Protein AF-A0A0H2UVL6-F1 (afdb_monomer)

Secondary structure (DSSP, 8-state):
----GGGSSSSHHHHHHHHHHHHHHHTT---EEEE--HHHHHHHHT-TTEEEEEEEEPPPPPSS-S-GGGGGT--TT-EEEEEEE----

Organism: Streptococcus pyogenes serotype M3 (strain ATCC BAA-595 / MGAS315) (NCBI:txid198466)

InterPro domains:
  IPR016181 Acyl-CoA N-acyltransferase [SSF55729] (1-87)

Radius of gyration: 15.48 Å; Cα contacts (8 Å, |Δi|>4): 102; chains: 1; bounding box: 32×38×37 Å

Structure (mmCIF, N/CA/C/O backbone):
data_AF-A0A0H2UVL6-F1
#
_entry.id   AF-A0A0H2UVL6-F1
#
loop_
_atom_site.group_PDB
_atom_site.id
_atom_site.type_symbol
_atom_site.label_atom_id
_atom_site.label_alt_id
_atom_site.label_comp_id
_atom_site.label_asym_id
_atom_site.label_entity_id
_atom_site.label_seq_id
_atom_site.pdbx_PDB_ins_code
_atom_site.Cartn_x
_atom_site.Cartn_y
_atom_site.Cartn_z
_atom_site.occupancy
_atom_site.B_iso_or_equiv
_atom_site.auth_seq_id
_atom_site.auth_comp_id
_atom_site.auth_asym_id
_atom_site.auth_atom_id
_atom_site.pdbx_PDB_model_num
ATOM 1 N N . MET A 1 1 ? 9.142 1.336 4.724 1.00 64.69 1 MET A N 1
ATOM 2 C CA . MET A 1 1 ? 9.297 0.289 5.755 1.00 64.69 1 MET A CA 1
ATOM 3 C C . MET A 1 1 ? 10.512 -0.537 5.396 1.00 64.69 1 MET A C 1
ATOM 5 O O . MET A 1 1 ? 10.564 -1.047 4.282 1.00 64.69 1 MET A O 1
ATOM 9 N N . VAL A 1 2 ? 11.474 -0.619 6.308 1.00 71.94 2 VAL A N 1
ATOM 10 C CA . VAL A 1 2 ? 12.653 -1.477 6.185 1.00 71.94 2 VAL A CA 1
ATOM 11 C C . VAL A 1 2 ? 12.456 -2.618 7.174 1.00 71.94 2 VAL A C 1
ATOM 13 O O . VAL A 1 2 ? 12.108 -2.375 8.324 1.00 71.94 2 VAL A O 1
ATOM 16 N N . ILE A 1 3 ? 12.598 -3.850 6.703 1.00 73.19 3 ILE A N 1
ATOM 17 C CA . ILE A 1 3 ? 12.577 -5.052 7.538 1.00 73.19 3 ILE A CA 1
ATOM 18 C C . ILE A 1 3 ? 13.910 -5.736 7.301 1.00 73.19 3 ILE A C 1
ATOM 20 O O . ILE A 1 3 ? 14.305 -5.871 6.137 1.00 73.19 3 ILE A O 1
ATOM 24 N N . LEU A 1 4 ? 14.573 -6.158 8.379 1.00 76.69 4 LEU A N 1
ATOM 25 C CA . LEU A 1 4 ? 15.790 -6.957 8.270 1.00 76.69 4 LEU A CA 1
ATOM 26 C C . LEU A 1 4 ? 15.513 -8.199 7.405 1.00 76.69 4 LEU A C 1
ATOM 28 O O . LEU A 1 4 ? 14.442 -8.796 7.559 1.00 76.69 4 LEU A O 1
ATOM 32 N N . PRO A 1 5 ? 16.433 -8.579 6.501 1.00 68.62 5 PRO A N 1
ATOM 33 C CA . PRO A 1 5 ? 16.254 -9.708 5.587 1.00 68.62 5 PRO A CA 1
ATOM 34 C C . PRO A 1 5 ? 15.767 -10.987 6.272 1.00 68.62 5 PRO A C 1
ATOM 36 O O . PRO A 1 5 ? 14.869 -11.643 5.757 1.00 68.62 5 PRO A O 1
ATOM 39 N N . ASP A 1 6 ? 16.248 -11.262 7.483 1.00 75.62 6 ASP A N 1
ATOM 40 C CA . ASP A 1 6 ? 15.905 -12.466 8.252 1.00 75.62 6 ASP A CA 1
ATOM 41 C C . ASP A 1 6 ? 14.416 -12.557 8.629 1.00 75.62 6 ASP A C 1
ATOM 43 O O . ASP A 1 6 ? 13.872 -13.643 8.818 1.00 75.62 6 ASP A O 1
ATOM 47 N N . TYR A 1 7 ? 13.713 -11.421 8.683 1.00 70.31 7 TYR A N 1
ATOM 48 C CA . TYR 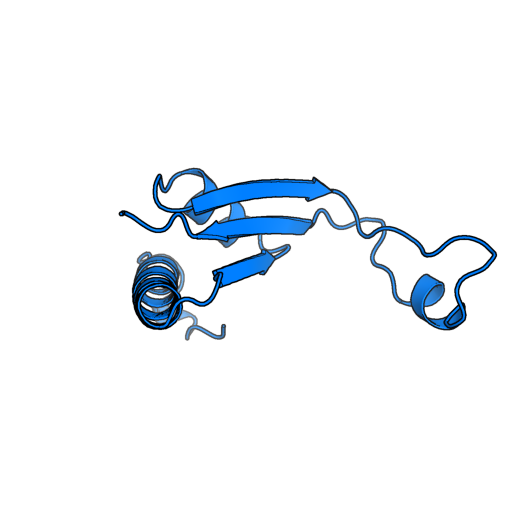A 1 7 ? 12.271 -11.367 8.952 1.00 70.31 7 TYR A CA 1
ATOM 49 C C . TYR A 1 7 ? 11.431 -11.179 7.676 1.00 70.31 7 TYR A C 1
ATOM 51 O O . TYR A 1 7 ? 10.200 -11.039 7.742 1.00 70.31 7 TYR A O 1
ATOM 59 N N . GLN A 1 8 ? 12.061 -11.175 6.496 1.00 67.56 8 GLN A N 1
ATOM 60 C CA . GLN A 1 8 ? 11.374 -11.106 5.209 1.00 67.56 8 GLN A CA 1
ATOM 61 C C . GLN A 1 8 ? 10.856 -12.498 4.827 1.00 67.56 8 GLN A C 1
ATOM 63 O O . GLN A 1 8 ? 11.600 -13.367 4.399 1.00 67.56 8 GLN A O 1
ATOM 68 N N . GLY A 1 9 ? 9.546 -12.711 4.978 1.00 66.44 9 GLY A N 1
ATOM 69 C CA . GLY A 1 9 ? 8.880 -13.975 4.622 1.00 66.44 9 GLY A CA 1
ATOM 70 C C . GLY A 1 9 ? 7.992 -14.542 5.728 1.00 66.44 9 GLY A C 1
ATOM 71 O O . GLY A 1 9 ? 6.994 -15.189 5.436 1.00 66.44 9 GLY A O 1
ATOM 72 N N . VAL A 1 10 ? 8.252 -14.180 6.988 1.00 70.94 10 VAL A N 1
ATOM 73 C CA . VAL A 1 10 ? 7.468 -14.616 8.167 1.00 70.94 10 VAL A CA 1
ATOM 74 C C . VAL A 1 10 ? 6.176 -13.790 8.352 1.00 70.94 10 VAL A C 1
ATOM 76 O O . VAL A 1 10 ? 5.427 -13.940 9.312 1.00 70.94 10 VAL A O 1
ATOM 79 N N . GLY A 1 11 ? 5.889 -12.857 7.438 1.00 71.44 11 GLY A N 1
ATOM 80 C CA . GLY A 1 11 ? 4.695 -12.004 7.495 1.00 71.44 11 GLY A CA 1
ATOM 81 C C . GLY A 1 11 ? 4.748 -10.881 8.543 1.00 71.44 11 GLY A C 1
ATOM 82 O O . GLY A 1 11 ? 3.782 -10.119 8.663 1.00 71.44 11 GLY A O 1
ATOM 83 N N . LEU A 1 12 ? 5.876 -10.715 9.247 1.00 79.62 12 LEU A N 1
ATOM 84 C CA . LEU A 1 12 ? 6.071 -9.694 10.285 1.00 79.62 12 LEU A CA 1
ATOM 85 C C . LEU A 1 12 ? 5.765 -8.281 9.766 1.00 79.62 12 LEU A C 1
ATOM 87 O O . LEU A 1 12 ? 5.067 -7.509 10.417 1.00 79.62 12 LEU A O 1
ATOM 91 N N . GLY A 1 13 ? 6.183 -7.986 8.533 1.00 80.62 13 GLY A N 1
ATOM 92 C CA . GLY A 1 13 ? 5.923 -6.702 7.886 1.00 80.62 13 GLY A CA 1
ATOM 93 C C . GLY A 1 13 ? 4.451 -6.340 7.774 1.00 80.62 13 GLY A C 1
ATOM 94 O O . GLY A 1 13 ? 4.062 -5.216 8.066 1.00 80.62 13 GLY A O 1
ATOM 95 N N . THR A 1 14 ? 3.610 -7.296 7.385 1.00 83.31 14 THR A N 1
ATOM 96 C CA . THR A 1 14 ? 2.167 -7.043 7.264 1.00 83.31 14 THR A CA 1
ATOM 97 C C . THR A 1 14 ? 1.481 -6.869 8.614 1.00 83.31 14 THR A C 1
ATOM 99 O O . THR A 1 14 ? 0.546 -6.078 8.712 1.00 83.31 14 THR A O 1
ATOM 102 N N . ARG A 1 15 ? 1.961 -7.557 9.660 1.00 85.75 15 ARG A N 1
ATOM 103 C CA . ARG A 1 15 ? 1.457 -7.391 11.031 1.00 85.75 15 ARG A CA 1
ATOM 104 C C . ARG A 1 15 ? 1.846 -6.031 11.599 1.00 85.75 15 ARG A C 1
ATOM 106 O O . ARG A 1 15 ? 0.985 -5.331 12.112 1.00 85.75 15 ARG A O 1
ATOM 113 N N . PHE A 1 16 ? 3.101 -5.629 11.413 1.00 88.12 16 PHE A N 1
ATOM 114 C CA . PHE A 1 16 ? 3.576 -4.308 11.811 1.00 88.12 16 PHE A CA 1
ATOM 115 C C . PHE A 1 16 ? 2.791 -3.188 11.115 1.00 88.12 16 PHE A C 1
ATOM 117 O O . PHE A 1 16 ? 2.282 -2.288 11.776 1.00 88.12 16 PHE A O 1
ATOM 124 N N . LEU A 1 17 ? 2.612 -3.281 9.791 1.00 89.00 17 LEU A N 1
ATOM 125 C CA . LEU A 1 17 ? 1.817 -2.310 9.032 1.00 89.00 17 LEU A CA 1
ATOM 126 C C . LEU A 1 17 ? 0.373 -2.227 9.523 1.00 89.00 17 LEU A C 1
ATOM 128 O O . LEU A 1 17 ? -0.179 -1.134 9.565 1.00 89.00 17 LEU A O 1
ATOM 132 N N . LYS A 1 18 ? -0.229 -3.362 9.897 1.00 89.69 18 LYS A N 1
ATOM 133 C CA . LYS A 1 18 ? -1.566 -3.390 10.489 1.00 89.69 18 LYS A CA 1
ATOM 134 C C . LYS A 1 18 ? -1.589 -2.622 11.814 1.00 89.69 18 LYS A C 1
ATOM 136 O O . LYS A 1 18 ? -2.405 -1.724 11.945 1.00 89.69 18 LYS A O 1
ATOM 141 N N . SER A 1 19 ? -0.688 -2.924 12.749 1.00 90.94 19 SER A N 1
ATOM 142 C CA . SER A 1 19 ? -0.657 -2.256 14.059 1.00 90.94 19 SER A CA 1
ATOM 143 C C . SER A 1 19 ? -0.443 -0.747 13.940 1.00 90.94 19 SER A C 1
ATOM 145 O O . SER A 1 19 ? -1.126 0.030 14.597 1.00 90.94 19 SER A O 1
ATOM 147 N N . VAL A 1 20 ? 0.461 -0.316 13.056 1.00 91.12 20 VAL A N 1
ATOM 148 C CA . VAL A 1 20 ? 0.679 1.113 12.795 1.00 91.12 20 VAL A CA 1
ATOM 149 C C . VAL A 1 20 ? -0.571 1.751 12.184 1.00 91.12 20 VAL A C 1
ATOM 151 O O . VAL A 1 20 ? -0.990 2.818 12.625 1.00 91.12 20 VAL A O 1
ATOM 154 N N . ALA A 1 21 ? -1.200 1.095 11.207 1.00 91.31 21 ALA A N 1
ATOM 155 C CA . ALA A 1 21 ? -2.415 1.602 10.578 1.00 91.31 21 ALA A CA 1
ATOM 156 C C . ALA A 1 21 ? -3.596 1.696 11.556 1.00 91.31 21 ALA A C 1
ATOM 158 O O . ALA A 1 21 ? -4.353 2.660 11.488 1.00 91.31 21 ALA A O 1
ATOM 159 N N . GLU A 1 22 ? -3.728 0.749 12.487 1.00 92.06 22 GLU A N 1
ATOM 160 C CA . GLU A 1 22 ? -4.731 0.790 13.557 1.00 92.06 22 GLU A CA 1
ATOM 161 C C . GLU A 1 22 ? -4.530 2.012 14.459 1.00 92.06 22 GLU A C 1
ATOM 163 O O . GLU A 1 22 ? -5.490 2.735 14.703 1.00 92.06 22 GLU A O 1
ATOM 168 N N . ILE A 1 23 ? -3.293 2.308 14.876 1.00 92.94 23 ILE A N 1
ATOM 169 C CA . ILE A 1 23 ? -2.990 3.482 15.712 1.00 92.94 23 ILE A CA 1
ATOM 170 C C . ILE A 1 23 ? -3.416 4.781 15.014 1.00 92.94 23 ILE A C 1
ATOM 172 O O . ILE A 1 23 ? -4.147 5.581 15.599 1.00 92.94 23 ILE A O 1
ATOM 176 N N . TYR A 1 24 ? -3.013 4.978 13.755 1.00 92.44 24 TYR A N 1
ATOM 177 C CA . TYR A 1 24 ? -3.391 6.177 12.995 1.00 92.44 24 TYR A CA 1
ATOM 178 C C . TYR A 1 24 ? -4.897 6.241 12.723 1.00 92.44 24 TYR A C 1
ATOM 180 O O . TYR A 1 24 ? -5.499 7.308 12.837 1.00 92.44 24 TYR A O 1
ATOM 188 N N . SER A 1 25 ? -5.525 5.099 12.438 1.00 91.00 25 SER A N 1
ATOM 189 C CA . SER A 1 25 ? -6.971 5.018 12.235 1.00 91.00 25 SER A CA 1
ATOM 190 C C . SER A 1 25 ? -7.755 5.367 13.503 1.00 91.00 25 SER A C 1
ATOM 192 O O . SER A 1 25 ? -8.795 6.020 13.405 1.00 91.00 25 SER A O 1
ATOM 194 N N . CYS A 1 26 ? -7.278 4.965 14.685 1.00 89.88 26 CYS A N 1
ATOM 195 C CA . CYS A 1 26 ? -7.875 5.329 15.975 1.00 89.88 26 CYS A CA 1
ATOM 196 C C . CYS A 1 26 ? -7.762 6.832 16.258 1.00 89.88 26 CYS A C 1
ATOM 198 O O . CYS A 1 26 ? -8.662 7.415 16.853 1.00 89.88 26 CYS A O 1
ATOM 200 N N . GLN A 1 27 ? -6.696 7.472 15.780 1.00 92.38 27 GLN A N 1
ATOM 201 C CA . GLN A 1 27 ? -6.516 8.925 15.847 1.00 92.38 27 GLN A CA 1
ATOM 202 C C . GLN A 1 27 ? -7.358 9.689 14.807 1.00 92.38 27 GLN A C 1
ATOM 204 O O . GLN A 1 27 ? -7.320 10.914 14.767 1.00 92.38 27 GLN A O 1
ATOM 209 N N . GLY A 1 28 ? -8.126 8.983 13.969 1.00 91.56 28 GLY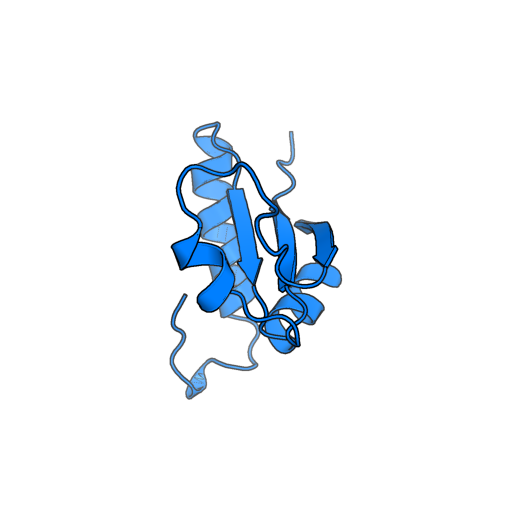 A N 1
ATOM 210 C CA . GLY A 1 28 ? -8.983 9.578 12.945 1.00 91.56 28 GLY A CA 1
ATOM 211 C C . GLY A 1 28 ? -8.288 9.846 11.609 1.00 91.56 28 GLY A C 1
ATOM 212 O O . GLY A 1 28 ? -8.899 10.454 10.735 1.00 91.56 28 GLY A O 1
ATOM 213 N N . PHE A 1 29 ? -7.050 9.381 11.422 1.00 92.31 29 PHE A N 1
ATOM 214 C CA . PHE A 1 29 ? -6.321 9.541 10.166 1.00 92.31 29 PHE A CA 1
ATOM 215 C C . PHE A 1 29 ? -6.508 8.342 9.235 1.00 92.31 29 PHE A C 1
ATOM 217 O O . PHE A 1 29 ? -6.418 7.182 9.642 1.00 92.31 29 PHE A O 1
ATOM 224 N N . ASP A 1 30 ? -6.677 8.629 7.947 1.00 90.69 30 ASP A N 1
ATOM 225 C CA . ASP A 1 30 ? -6.628 7.609 6.906 1.00 90.69 30 ASP A CA 1
ATOM 226 C C . ASP A 1 30 ? -5.197 7.101 6.710 1.00 90.69 30 ASP A C 1
ATOM 228 O O . ASP A 1 30 ? -4.255 7.878 6.533 1.00 90.69 30 ASP A O 1
ATOM 232 N N . PHE A 1 31 ? -5.034 5.779 6.650 1.00 92.62 31 PHE A N 1
ATOM 233 C CA . PHE A 1 31 ? -3.734 5.159 6.418 1.00 92.62 31 PHE A CA 1
ATOM 234 C C . PHE A 1 31 ? -3.658 4.520 5.029 1.00 92.62 31 PHE A C 1
ATOM 236 O O . PHE A 1 31 ? -4.415 3.601 4.696 1.00 92.62 31 PHE A O 1
ATOM 243 N N . ARG A 1 32 ? -2.713 4.987 4.204 1.00 93.19 32 ARG A N 1
ATOM 244 C CA . ARG A 1 32 ? -2.510 4.514 2.828 1.00 93.19 32 ARG A CA 1
ATOM 245 C C . ARG A 1 32 ? -1.090 4.012 2.613 1.00 93.19 32 ARG A C 1
ATOM 247 O O . ARG A 1 32 ? -0.120 4.692 2.924 1.00 93.19 32 ARG A O 1
ATOM 254 N N . ILE A 1 33 ? -0.983 2.856 1.967 1.00 92.81 33 ILE A N 1
ATOM 255 C CA . ILE A 1 33 ? 0.282 2.296 1.495 1.00 92.81 33 ILE A CA 1
ATOM 256 C C . ILE A 1 33 ? 0.334 2.416 -0.022 1.00 92.81 33 ILE A C 1
ATOM 258 O O . ILE A 1 33 ? -0.605 2.031 -0.718 1.00 92.81 33 ILE A O 1
ATOM 262 N N . VAL A 1 34 ? 1.453 2.914 -0.541 1.00 91.62 34 VAL A N 1
ATOM 263 C CA . VAL A 1 34 ? 1.763 2.919 -1.974 1.00 91.62 34 VAL A CA 1
ATOM 264 C C . VAL A 1 34 ? 3.057 2.142 -2.169 1.00 91.62 34 VAL A C 1
ATOM 266 O O . VAL A 1 34 ? 4.085 2.484 -1.587 1.00 91.62 34 VAL A O 1
ATOM 269 N N . THR A 1 35 ? 3.014 1.059 -2.942 1.00 90.50 35 THR A N 1
ATOM 270 C CA . THR A 1 35 ? 4.171 0.173 -3.112 1.00 90.50 35 THR A CA 1
ATOM 271 C C . THR A 1 35 ? 4.219 -0.464 -4.496 1.00 90.50 35 THR A C 1
ATOM 273 O O . THR A 1 35 ? 3.198 -0.724 -5.122 1.00 90.50 35 THR A O 1
ATOM 276 N N . SER A 1 36 ? 5.434 -0.742 -4.967 1.00 88.94 36 SER A N 1
ATOM 277 C CA . SER A 1 36 ? 5.700 -1.536 -6.179 1.00 88.94 36 SER A CA 1
ATOM 278 C C . SER A 1 36 ? 6.248 -2.933 -5.861 1.00 88.94 36 SER A C 1
ATOM 280 O O . SER A 1 36 ? 6.447 -3.747 -6.763 1.00 88.94 36 SER A O 1
ATOM 282 N N . ALA A 1 37 ? 6.487 -3.240 -4.580 1.00 88.69 37 ALA A N 1
ATOM 283 C CA . ALA A 1 37 ? 7.035 -4.522 -4.157 1.00 88.69 37 ALA A CA 1
ATOM 284 C C . ALA A 1 37 ? 5.971 -5.623 -4.269 1.00 88.69 37 ALA A C 1
ATOM 286 O O . ALA A 1 37 ? 5.059 -5.696 -3.447 1.00 88.69 37 ALA A O 1
ATOM 287 N N . LYS A 1 38 ? 6.106 -6.505 -5.268 1.00 88.25 38 LYS A N 1
ATOM 288 C CA . LYS A 1 38 ? 5.125 -7.561 -5.589 1.00 88.25 38 LYS A CA 1
ATOM 289 C C . LYS A 1 38 ? 4.753 -8.437 -4.388 1.00 88.25 38 LYS A C 1
ATOM 291 O O . LYS A 1 38 ? 3.575 -8.726 -4.200 1.00 88.25 38 LYS A O 1
ATOM 296 N N . ASN A 1 39 ? 5.730 -8.794 -3.552 1.00 86.81 39 ASN A N 1
ATOM 297 C CA . ASN A 1 39 ? 5.503 -9.605 -2.351 1.00 86.81 39 ASN A CA 1
ATOM 298 C C . ASN A 1 39 ? 4.545 -8.906 -1.378 1.00 86.81 39 ASN A C 1
ATOM 300 O O . ASN A 1 39 ? 3.597 -9.518 -0.891 1.00 86.81 39 ASN A O 1
ATOM 304 N N . LEU A 1 40 ? 4.748 -7.604 -1.154 1.00 87.19 40 LEU A N 1
ATOM 305 C CA . LEU A 1 40 ? 3.885 -6.809 -0.287 1.00 87.19 40 LEU A CA 1
ATOM 306 C C . LEU A 1 40 ? 2.505 -6.591 -0.916 1.00 87.19 40 LEU A C 1
ATOM 308 O O . LEU A 1 40 ? 1.508 -6.704 -0.217 1.00 87.19 40 LEU A O 1
ATOM 312 N N . ILE A 1 41 ? 2.432 -6.346 -2.229 1.00 91.31 41 ILE A N 1
ATOM 313 C CA . ILE A 1 41 ? 1.156 -6.214 -2.952 1.00 91.31 41 ILE A CA 1
ATOM 314 C C . ILE A 1 41 ? 0.317 -7.481 -2.779 1.00 91.31 41 ILE A C 1
ATOM 316 O O . ILE A 1 41 ? -0.844 -7.397 -2.394 1.00 91.31 41 ILE A O 1
ATOM 320 N N . ASN A 1 42 ? 0.908 -8.654 -3.013 1.00 90.44 42 ASN A N 1
ATOM 321 C CA . ASN A 1 42 ? 0.213 -9.929 -2.867 1.00 90.44 42 ASN A CA 1
ATOM 322 C C . ASN A 1 42 ? -0.224 -10.174 -1.412 1.00 90.44 42 ASN A C 1
ATOM 324 O O . ASN A 1 42 ? -1.349 -10.602 -1.172 1.00 90.44 42 ASN A O 1
ATOM 328 N N . ALA A 1 43 ? 0.631 -9.858 -0.435 1.00 89.56 43 ALA A N 1
ATOM 329 C CA . ALA A 1 43 ? 0.307 -10.035 0.978 1.00 89.56 43 ALA A CA 1
ATOM 330 C C . ALA A 1 43 ? -0.818 -9.096 1.460 1.00 89.56 43 ALA A C 1
ATOM 332 O O . ALA A 1 43 ? -1.693 -9.528 2.206 1.00 89.56 43 ALA A O 1
ATOM 333 N N . LEU A 1 44 ? -0.830 -7.836 1.008 1.00 90.81 44 LEU A N 1
ATOM 334 C CA . LEU A 1 44 ? -1.895 -6.876 1.319 1.00 90.81 44 LEU A CA 1
ATOM 335 C C . LEU A 1 44 ? -3.204 -7.242 0.614 1.00 90.81 44 LEU A C 1
ATOM 337 O O . LEU A 1 44 ? -4.255 -7.190 1.237 1.00 90.81 44 LEU A O 1
ATOM 341 N N . ASN A 1 45 ? -3.146 -7.677 -0.647 1.00 91.69 45 ASN A N 1
ATOM 342 C CA . ASN A 1 45 ? -4.338 -8.039 -1.418 1.00 91.69 45 ASN A CA 1
ATOM 343 C C . ASN A 1 45 ? -5.079 -9.264 -0.857 1.00 91.69 45 ASN A C 1
ATOM 345 O O . ASN A 1 45 ? -6.288 -9.378 -1.012 1.00 91.69 45 ASN A O 1
ATOM 349 N N . ARG A 1 46 ? -4.363 -10.182 -0.196 1.00 90.50 46 ARG A N 1
ATOM 350 C CA . ARG A 1 46 ? -4.961 -11.342 0.489 1.00 90.50 46 ARG A CA 1
ATOM 351 C C . ARG A 1 46 ? -5.585 -10.989 1.842 1.00 90.50 46 ARG A C 1
ATOM 353 O O . ARG A 1 46 ? -6.293 -11.810 2.414 1.00 90.50 46 ARG A O 1
ATOM 360 N N . ASN A 1 47 ? -5.288 -9.813 2.390 1.00 89.06 47 ASN A N 1
ATOM 361 C CA . ASN A 1 47 ? -5.693 -9.425 3.733 1.00 89.06 47 ASN A CA 1
ATOM 362 C C . ASN A 1 47 ? -6.926 -8.514 3.677 1.00 89.06 47 ASN A C 1
ATOM 364 O O . ASN A 1 47 ? -6.873 -7.415 3.136 1.00 89.06 47 ASN A O 1
ATOM 368 N N . THR A 1 48 ? -8.017 -8.941 4.310 1.00 88.88 48 THR A N 1
ATOM 369 C CA . THR A 1 48 ? -9.304 -8.227 4.310 1.00 88.88 48 THR A CA 1
ATOM 370 C C . T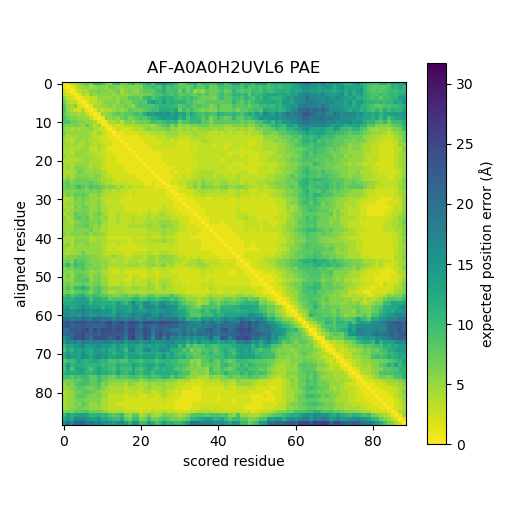HR A 1 48 ? -9.274 -6.873 5.017 1.00 88.88 48 THR A C 1
ATOM 372 O O . THR A 1 48 ? -10.183 -6.077 4.818 1.00 88.88 48 THR A O 1
ATOM 375 N N . ASN A 1 49 ? -8.238 -6.571 5.808 1.00 91.06 49 ASN A N 1
ATOM 376 C CA . ASN A 1 49 ? -8.078 -5.254 6.435 1.00 91.06 49 ASN A CA 1
ATOM 377 C C . ASN A 1 49 ? -7.561 -4.181 5.454 1.00 91.06 49 ASN A C 1
ATOM 379 O O . ASN A 1 49 ? -7.494 -3.007 5.811 1.00 91.06 49 ASN A O 1
ATOM 383 N N . TRP A 1 50 ? -7.181 -4.562 4.230 1.00 93.25 50 TRP A N 1
ATOM 384 C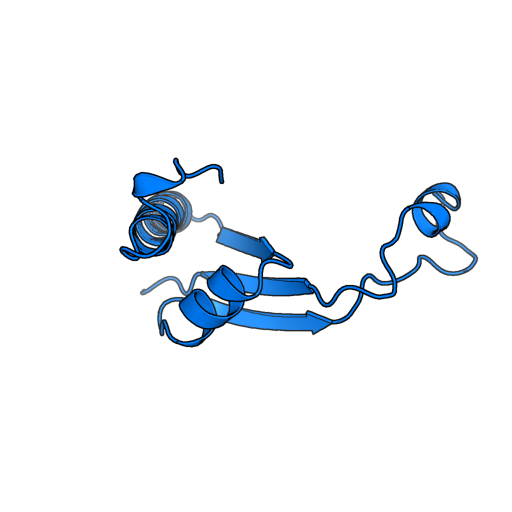 CA . TRP A 1 50 ? -6.646 -3.654 3.219 1.00 93.25 50 TRP A CA 1
ATOM 385 C C . TRP A 1 50 ? -7.515 -3.668 1.967 1.00 93.25 50 TRP A C 1
ATOM 387 O O . TRP A 1 50 ? -7.811 -4.715 1.400 1.00 93.25 50 TRP A O 1
ATOM 397 N N . LYS A 1 51 ? -7.884 -2.480 1.487 1.00 94.19 51 LYS A N 1
ATOM 398 C CA . LYS A 1 51 ? -8.625 -2.302 0.238 1.00 94.19 51 LYS A CA 1
ATOM 399 C C . LYS A 1 51 ? -7.689 -1.802 -0.850 1.00 94.19 51 LYS A C 1
ATOM 401 O O . LYS A 1 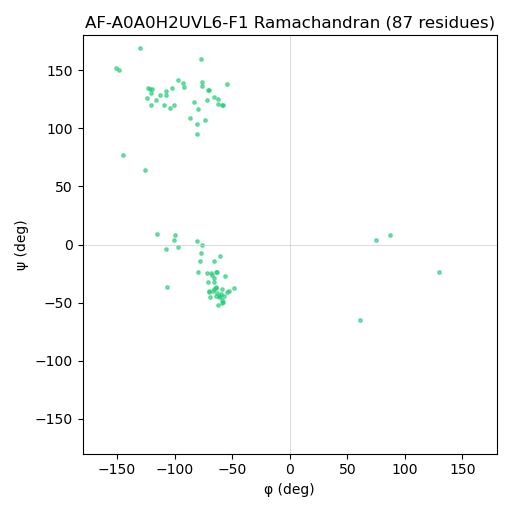51 ? -7.165 -0.692 -0.744 1.00 94.19 51 LYS A O 1
ATOM 406 N N . LEU A 1 52 ? -7.514 -2.586 -1.913 1.00 94.69 52 LEU A N 1
ATOM 407 C CA . LEU A 1 52 ? -6.832 -2.122 -3.119 1.00 94.69 52 LEU A CA 1
ATOM 408 C C . LEU A 1 52 ? -7.630 -0.958 -3.731 1.00 94.69 52 LEU A C 1
ATOM 410 O O . LEU A 1 52 ? -8.832 -1.073 -3.970 1.00 94.69 52 LEU A O 1
ATOM 414 N N . LYS A 1 53 ? -6.969 0.181 -3.942 1.00 94.44 53 LYS A N 1
ATOM 415 C CA . LYS A 1 53 ? -7.557 1.398 -4.520 1.00 94.44 53 LYS A CA 1
ATOM 416 C C . LYS A 1 53 ? -7.108 1.645 -5.950 1.00 94.44 53 LYS A C 1
ATOM 418 O O . LYS A 1 53 ? -7.909 2.105 -6.750 1.00 94.44 53 LYS A O 1
ATOM 423 N N . SER A 1 54 ? -5.854 1.344 -6.264 1.00 92.06 54 SER A N 1
ATOM 424 C CA . SER A 1 54 ? -5.326 1.447 -7.622 1.00 92.06 54 SER A CA 1
ATOM 425 C C . SER A 1 54 ? -4.208 0.440 -7.842 1.00 92.06 54 SER A C 1
ATOM 427 O O . SER A 1 54 ? -3.517 0.049 -6.896 1.00 92.06 54 SER A O 1
ATOM 429 N N . TYR A 1 55 ?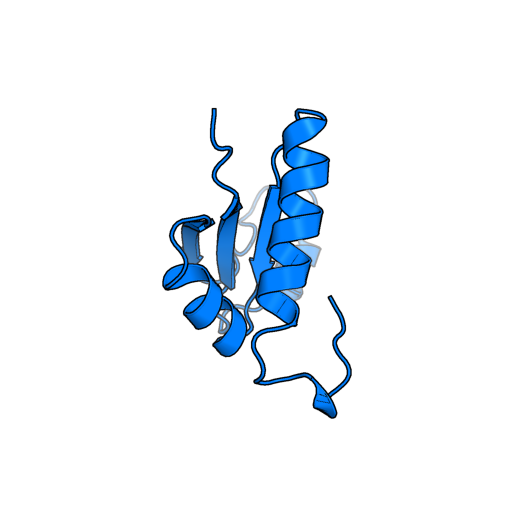 -4.035 0.017 -9.091 1.00 91.88 55 TYR A N 1
ATOM 430 C CA . TYR A 1 55 ? -2.925 -0.829 -9.509 1.00 91.88 55 TYR A CA 1
ATOM 431 C C . TYR A 1 55 ? -2.490 -0.453 -10.924 1.00 91.88 55 TYR A C 1
ATOM 433 O O . TYR A 1 55 ? -2.791 -1.140 -11.898 1.00 91.88 55 TYR A O 1
ATOM 441 N N . ASP A 1 56 ? -1.760 0.654 -11.014 1.00 87.81 56 ASP A N 1
ATOM 442 C CA . ASP A 1 56 ? -1.420 1.305 -12.276 1.00 87.81 56 ASP A CA 1
ATOM 443 C C . ASP A 1 56 ? 0.072 1.597 -12.391 1.00 87.81 56 ASP A C 1
ATOM 445 O O . ASP A 1 56 ? 0.855 1.452 -11.449 1.00 87.81 56 ASP A O 1
ATOM 449 N N . LYS A 1 57 ? 0.494 1.980 -13.593 1.00 83.19 57 LYS A N 1
ATOM 450 C CA . LYS A 1 57 ? 1.843 2.500 -13.830 1.00 83.19 57 LYS A CA 1
ATOM 451 C C . LYS A 1 57 ? 1.923 3.952 -13.354 1.00 83.19 57 LYS A C 1
ATOM 453 O O . LYS A 1 57 ? 0.907 4.627 -13.219 1.00 83.19 57 LYS A O 1
ATOM 458 N N . GLY A 1 58 ? 3.135 4.444 -13.099 1.00 73.12 58 GLY A N 1
ATOM 459 C CA . GLY A 1 58 ? 3.323 5.846 -12.723 1.00 73.12 58 GLY A CA 1
ATOM 460 C C . GLY A 1 58 ? 2.768 6.792 -1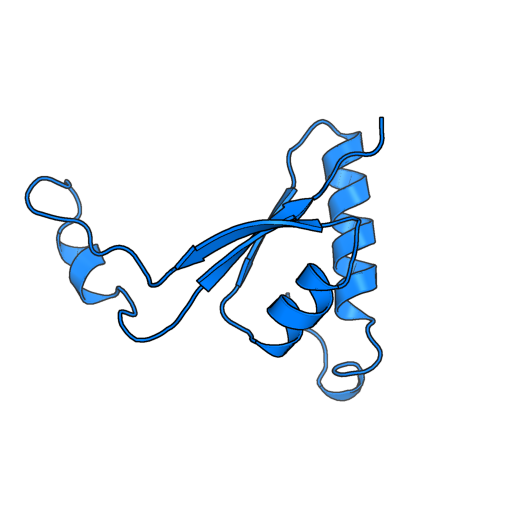3.795 1.00 73.12 58 GLY A C 1
ATOM 461 O O . GLY A 1 58 ? 3.230 6.762 -14.937 1.00 73.12 58 GLY A O 1
ATOM 462 N N . ASN A 1 59 ? 1.797 7.629 -13.423 1.00 70.88 59 ASN A N 1
ATOM 463 C CA . ASN A 1 59 ? 1.223 8.629 -14.321 1.00 70.88 59 ASN A CA 1
ATOM 464 C C . ASN A 1 59 ? 2.274 9.680 -14.671 1.00 70.88 59 ASN A C 1
ATOM 466 O O . ASN A 1 59 ? 2.895 10.271 -13.788 1.00 70.88 59 ASN A O 1
ATOM 470 N N . THR A 1 60 ? 2.471 9.910 -15.967 1.00 70.00 60 THR A N 1
ATOM 471 C CA . THR A 1 60 ? 3.371 10.963 -16.442 1.00 70.00 60 THR A CA 1
ATOM 472 C C . THR A 1 60 ? 2.600 12.285 -16.435 1.00 70.00 60 THR A C 1
ATOM 474 O O . THR A 1 60 ? 1.561 12.354 -17.090 1.00 70.00 60 THR A O 1
ATOM 477 N N . PRO A 1 61 ? 3.064 13.330 -15.728 1.00 67.31 61 PRO A N 1
ATOM 478 C CA . PRO A 1 61 ? 2.434 14.644 -15.784 1.00 67.31 61 PRO A CA 1
ATOM 479 C C . PRO A 1 61 ? 2.441 15.174 -17.226 1.00 67.31 61 PRO A C 1
ATOM 481 O O . PRO A 1 61 ? 3.506 15.317 -17.828 1.00 67.31 61 PRO A O 1
ATOM 484 N N . THR A 1 62 ? 1.268 15.446 -17.795 1.00 67.94 62 THR A N 1
ATOM 485 C CA . THR A 1 62 ? 1.115 15.971 -19.161 1.00 67.94 62 THR A CA 1
ATOM 486 C C . THR A 1 62 ? 1.069 17.499 -19.186 1.00 67.94 62 THR A C 1
ATOM 488 O O . THR A 1 62 ? 0.357 18.112 -18.395 1.00 67.94 62 THR A O 1
ATOM 491 N N . GLY A 1 63 ? 1.801 18.095 -20.138 1.00 59.16 63 GLY A N 1
ATOM 492 C CA . GLY A 1 63 ? 1.609 19.429 -20.740 1.0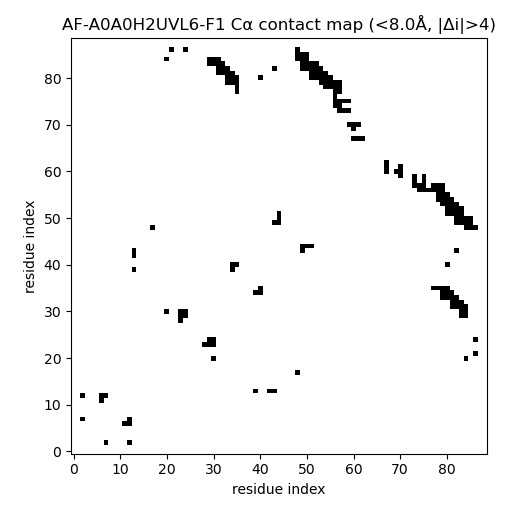0 59.16 63 GLY A CA 1
ATOM 493 C C . GLY A 1 63 ? 1.681 20.668 -19.840 1.00 59.16 63 GLY A C 1
ATOM 494 O O . GLY A 1 63 ? 2.582 21.492 -20.007 1.00 59.16 63 GLY A O 1
ATOM 495 N N . ASN A 1 64 ? 0.743 20.789 -18.899 1.00 66.25 64 ASN A N 1
ATOM 496 C CA . ASN A 1 64 ? 0.417 22.025 -18.180 1.00 66.25 64 ASN A CA 1
ATOM 497 C C . ASN A 1 64 ? 0.714 21.968 -16.673 1.00 66.25 64 ASN A C 1
ATOM 499 O O . ASN A 1 64 ? 0.324 22.874 -15.943 1.00 66.25 64 ASN A O 1
ATOM 503 N N . SER A 1 65 ? 1.395 20.927 -16.176 1.00 64.94 65 SER A N 1
ATOM 504 C CA . SER A 1 65 ? 1.822 20.919 -14.773 1.00 64.94 65 SER A CA 1
ATOM 505 C C . SER A 1 65 ? 3.028 21.840 -14.569 1.00 64.94 65 SER A C 1
ATOM 507 O O . SER A 1 65 ? 3.962 21.867 -15.376 1.00 64.94 65 SER A O 1
ATOM 509 N N . SER A 1 66 ? 3.031 22.574 -13.456 1.00 64.56 66 SER A N 1
ATOM 510 C CA . SER A 1 66 ? 4.110 23.484 -13.044 1.00 64.56 66 SER A CA 1
ATOM 511 C C . SER A 1 66 ? 5.460 22.784 -12.826 1.00 64.56 66 SER A C 1
ATOM 513 O O . SER A 1 66 ? 6.485 23.447 -12.709 1.00 64.56 66 SER A O 1
ATOM 515 N N . ILE A 1 67 ? 5.490 21.444 -12.821 1.00 72.19 67 ILE A N 1
ATOM 516 C CA . ILE A 1 67 ? 6.673 20.627 -12.526 1.00 72.19 67 ILE A CA 1
ATOM 517 C C . ILE A 1 67 ? 6.928 19.629 -13.669 1.00 72.19 67 ILE A C 1
ATOM 519 O O . ILE A 1 67 ? 6.889 18.408 -13.494 1.00 72.19 67 ILE A O 1
ATOM 523 N N . LYS A 1 68 ? 7.230 20.142 -14.869 1.00 72.62 68 LYS A N 1
ATOM 524 C CA . LYS A 1 68 ? 7.588 19.326 -16.053 1.00 72.62 68 LYS A CA 1
ATOM 525 C C . LYS A 1 68 ? 8.780 18.388 -15.813 1.00 72.62 68 LYS A C 1
ATOM 527 O O . LYS A 1 68 ? 8.873 17.334 -16.437 1.00 72.62 68 LYS A O 1
ATOM 532 N N . GLN A 1 69 ? 9.684 18.730 -14.896 1.00 77.38 69 GLN A N 1
ATOM 533 C CA . GLN A 1 69 ? 10.870 17.920 -14.594 1.00 77.38 69 GLN A CA 1
ATOM 534 C C . GLN A 1 69 ? 10.528 16.577 -13.922 1.00 77.38 69 GLN A C 1
ATOM 536 O O . GLN A 1 69 ? 11.242 15.596 -14.125 1.00 77.38 69 GLN A O 1
ATOM 541 N N . LEU A 1 70 ? 9.391 16.486 -13.221 1.00 74.31 70 LEU A N 1
ATOM 542 C CA . LEU A 1 70 ? 8.916 15.255 -12.575 1.00 74.31 70 LEU A CA 1
ATOM 543 C C . LEU A 1 70 ? 8.501 14.173 -13.589 1.00 74.31 70 LEU A C 1
ATOM 545 O O . LEU A 1 70 ? 8.575 12.978 -13.305 1.00 74.31 70 LEU A O 1
ATOM 549 N N . ALA A 1 71 ? 8.128 14.576 -14.808 1.00 75.00 71 ALA A N 1
ATOM 550 C CA . ALA A 1 71 ? 7.817 13.649 -15.895 1.00 75.00 71 ALA A CA 1
ATOM 551 C C . ALA A 1 71 ? 9.033 12.817 -16.340 1.00 75.00 71 ALA A C 1
ATOM 553 O O . ALA A 1 71 ? 8.873 11.719 -16.875 1.00 75.00 71 ALA A O 1
ATOM 554 N N . LYS A 1 72 ? 10.254 13.316 -16.103 1.00 76.12 72 LYS A N 1
ATOM 555 C CA . LYS A 1 72 ? 11.499 12.612 -16.443 1.00 76.12 72 LYS A CA 1
ATOM 556 C C . LYS A 1 72 ? 11.874 11.538 -15.420 1.00 76.12 72 LYS A C 1
ATOM 558 O O . LYS A 1 72 ? 12.583 10.602 -15.766 1.00 76.12 72 LYS A O 1
ATOM 563 N N . THR A 1 73 ? 11.395 11.644 -14.180 1.00 77.25 73 THR A N 1
ATOM 564 C CA . THR A 1 73 ? 11.710 10.695 -13.096 1.00 77.25 73 THR A CA 1
ATOM 565 C C . THR A 1 73 ? 10.635 9.622 -12.916 1.00 77.25 73 THR A C 1
ATOM 567 O O . THR A 1 73 ? 10.769 8.719 -12.087 1.00 77.25 73 THR A O 1
ATOM 570 N N . THR A 1 74 ? 9.556 9.684 -13.703 1.00 77.31 74 THR A N 1
ATOM 571 C CA . THR A 1 74 ? 8.444 8.745 -13.591 1.00 77.31 74 THR A CA 1
ATOM 572 C C . THR A 1 74 ? 8.837 7.365 -14.119 1.00 77.31 74 THR A C 1
ATOM 574 O O . THR A 1 74 ? 9.223 7.198 -15.277 1.00 77.31 74 THR A O 1
ATOM 577 N N . ARG A 1 75 ? 8.687 6.329 -13.289 1.00 76.62 75 ARG A N 1
ATOM 578 C CA . ARG A 1 75 ? 8.950 4.942 -13.700 1.00 76.62 75 ARG A CA 1
ATOM 579 C C . ARG A 1 75 ? 7.762 4.370 -14.479 1.00 76.62 75 ARG A C 1
ATOM 581 O O . ARG A 1 75 ? 6.825 3.840 -13.889 1.00 76.62 75 ARG A O 1
ATOM 588 N N . LYS A 1 76 ? 7.829 4.443 -15.811 1.00 79.12 76 LYS A N 1
ATOM 589 C CA . LYS A 1 76 ? 6.749 4.021 -16.730 1.00 79.12 76 LYS A CA 1
ATOM 590 C C . LYS A 1 76 ? 6.548 2.501 -16.823 1.00 79.12 76 LYS A C 1
ATOM 592 O O . LYS A 1 76 ? 5.453 2.040 -17.127 1.00 79.12 76 LYS A O 1
ATOM 597 N N . ASN A 1 77 ? 7.580 1.713 -16.520 1.00 84.88 77 ASN A N 1
ATOM 598 C CA . ASN A 1 77 ? 7.552 0.250 -16.673 1.00 84.88 77 ASN A CA 1
ATOM 599 C C . ASN A 1 77 ? 7.283 -0.511 -15.365 1.00 84.88 77 ASN A C 1
ATOM 601 O O . ASN A 1 77 ? 7.363 -1.736 -15.337 1.00 84.88 77 ASN A O 1
ATOM 605 N N . VAL A 1 78 ? 6.948 0.194 -14.280 1.00 85.25 78 VAL A N 1
ATOM 606 C CA . VAL A 1 78 ? 6.715 -0.408 -12.962 1.00 85.25 78 VAL A CA 1
ATOM 607 C C . VAL A 1 78 ? 5.264 -0.188 -12.551 1.00 85.25 78 VAL A C 1
ATOM 609 O O . VAL A 1 78 ? 4.805 0.951 -12.494 1.00 85.25 78 VAL A O 1
ATOM 612 N N . LYS A 1 79 ? 4.548 -1.277 -12.249 1.00 89.31 79 LYS A N 1
ATOM 613 C CA . LYS A 1 79 ? 3.213 -1.202 -11.643 1.00 89.31 79 LYS A CA 1
ATOM 614 C C . LYS A 1 79 ? 3.331 -0.868 -10.158 1.00 89.31 79 LYS A C 1
ATOM 616 O O . LYS A 1 79 ? 4.167 -1.431 -9.449 1.00 89.31 79 LYS A O 1
ATOM 621 N N . ILE A 1 80 ? 2.480 0.034 -9.701 1.00 91.25 80 ILE A N 1
ATOM 622 C CA . ILE A 1 80 ? 2.417 0.538 -8.337 1.00 91.25 80 ILE A CA 1
ATOM 623 C C . ILE A 1 80 ? 0.996 0.284 -7.841 1.00 91.25 80 ILE A C 1
ATOM 625 O O . ILE A 1 80 ? 0.024 0.677 -8.480 1.00 91.25 80 ILE A O 1
ATOM 629 N N . ALA A 1 81 ? 0.879 -0.390 -6.703 1.00 93.50 81 ALA A N 1
ATOM 630 C CA . ALA A 1 81 ? -0.392 -0.586 -6.032 1.00 93.50 81 ALA A CA 1
ATOM 631 C C . ALA A 1 81 ? -0.572 0.451 -4.926 1.00 93.50 81 ALA A C 1
ATOM 633 O O . ALA A 1 81 ? 0.372 0.743 -4.182 1.00 93.50 81 ALA A O 1
ATOM 634 N N . SER A 1 82 ? -1.798 0.941 -4.775 1.00 93.81 82 SER A N 1
ATOM 635 C CA . SER A 1 82 ? -2.225 1.688 -3.600 1.00 93.81 82 SER A CA 1
ATOM 636 C C . SER A 1 82 ? -3.254 0.889 -2.811 1.00 93.81 82 SER A C 1
ATOM 638 O O . SER A 1 82 ? -4.258 0.448 -3.366 1.00 93.81 82 SER A O 1
ATOM 640 N N . PHE A 1 83 ? -3.019 0.742 -1.511 1.00 94.38 83 PHE A N 1
ATOM 641 C CA . PHE A 1 83 ? -3.930 0.105 -0.569 1.00 94.38 83 PHE A CA 1
ATOM 642 C C . PHE A 1 83 ? -4.338 1.102 0.511 1.00 94.38 83 PHE A C 1
ATOM 644 O O . PHE A 1 83 ? -3.488 1.789 1.077 1.00 94.38 83 PHE A O 1
ATOM 651 N N . LEU A 1 84 ? -5.633 1.166 0.803 1.00 94.69 84 LEU A N 1
ATOM 652 C CA . LEU A 1 84 ? -6.181 1.918 1.927 1.00 94.69 84 LEU A CA 1
ATOM 653 C C . LEU A 1 84 ? -6.513 0.948 3.063 1.00 94.69 84 LEU A C 1
ATOM 655 O O . LEU A 1 84 ? -7.099 -0.107 2.810 1.00 94.69 84 LEU A O 1
ATOM 659 N N . PHE A 1 85 ? -6.145 1.300 4.290 1.00 94.69 85 PHE A N 1
ATOM 660 C CA . PHE A 1 85 ? -6.534 0.535 5.468 1.00 94.69 85 PHE A CA 1
ATOM 661 C C . PHE A 1 85 ? -8.035 0.691 5.729 1.00 94.69 85 PHE A C 1
ATOM 663 O O . PHE A 1 85 ? -8.569 1.799 5.672 1.00 94.69 85 PHE A O 1
ATOM 670 N N . ILE A 1 86 ? -8.730 -0.419 5.974 1.00 91.31 86 ILE A N 1
ATOM 671 C CA . ILE A 1 86 ? -10.158 -0.404 6.287 1.00 91.31 86 ILE A CA 1
ATOM 672 C C . ILE A 1 86 ? -10.304 -0.208 7.791 1.00 91.31 86 ILE A C 1
ATOM 674 O O . ILE A 1 86 ? -10.038 -1.123 8.572 1.00 91.31 86 ILE A O 1
ATOM 678 N N . ARG A 1 87 ? -10.763 0.979 8.189 1.00 80.88 87 ARG A N 1
ATOM 679 C CA . ARG A 1 87 ? -11.185 1.239 9.562 1.00 80.88 87 ARG A CA 1
ATOM 680 C C . ARG A 1 87 ? -12.370 0.334 9.890 1.00 80.88 87 ARG A C 1
ATOM 682 O O . ARG A 1 87 ? -13.394 0.383 9.210 1.00 80.88 87 ARG A O 1
ATOM 689 N N . LYS A 1 88 ? -12.222 -0.503 10.913 1.00 69.50 88 LYS A N 1
ATOM 690 C CA . LYS A 1 88 ? -13.365 -1.188 11.516 1.00 69.50 88 LYS A CA 1
ATOM 691 C C . LYS A 1 88 ? -14.043 -0.180 12.438 1.00 69.50 88 LYS A C 1
ATOM 693 O O . LYS A 1 88 ? -13.385 0.348 13.333 1.00 69.50 88 LYS A O 1
ATOM 698 N N . ASN A 1 89 ? -15.287 0.158 12.109 1.00 59.16 89 ASN A N 1
ATOM 699 C CA . ASN A 1 89 ? -16.169 0.932 12.981 1.00 59.16 89 ASN A CA 1
ATOM 700 C C . ASN A 1 89 ? -16.593 0.093 14.182 1.00 59.16 89 ASN A C 1
ATOM 702 O O . ASN A 1 89 ? -16.712 -1.143 14.003 1.00 59.16 89 ASN A O 1
#

Solvent-accessible surface ar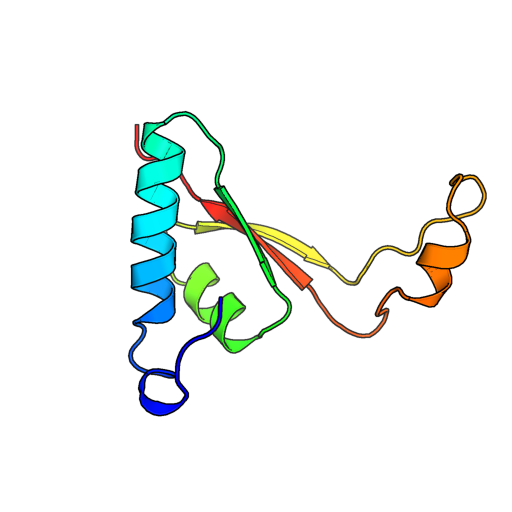ea (backbone atoms only — not comparable to full-atom values): 5531 Å² total; per-residue (Å²): 141,88,74,62,72,94,52,66,81,78,53,50,63,62,53,52,52,48,56,53,38,50,56,40,40,73,75,72,41,88,42,72,50,76,48,61,53,64,72,58,53,55,57,43,71,73,33,88,57,36,42,82,76,47,79,40,52,48,79,61,72,65,97,79,55,97,58,64,72,57,41,76,74,45,53,68,90,44,59,34,36,31,33,36,57,56,78,82,128

Foldseek 3Di:
DDDDPVCPPVCVVVVVLLVVQQVCVVVVDKDKDKDLPPVVVVSQVPDPQKDWDDWAAFDQDDDDDPCNVVNVVGDRPTIMIMIIGDDDD

Sequence (89 aa):
MVILPDYQGVGLGTRFLKSVAEIYSCQGFDFRIVTSAKNLINALNRNTNWKLKSYDKGNTPTGNSSIKQLAKTTRKNVKIASFLFIRKN

pLDDT: mean 83.17, std 10.11, range [59.16, 94.69]

Mean predicted aligned error: 6.94 Å